Protein AF-A0A929DXH3-F1 (afdb_monomer_lite)

pLDDT: mean 90.33, std 8.63, range [59.0, 97.31]

Secondary structure (DSSP, 8-state):
-HHHHHHHHHHHHHHHHTT-------HHHHTTSS-PPPHHHHHHHHHHHHHT-TTEEEEEEEE-TTS-EEEEEEE-TT---SHHHHHHTTPPP------SSTT-GGGT-

Radius of gyration: 19.94 Å; chains: 1; bounding box: 44×30×61 Å

Foldseek 3Di:
DVVVVVVVVVVVVVVVVVVPPDPLQAPCRVVVNPDFDDPVSLVVSLVVVCVVDLQKDKDFPDADPVRHTDIDIGGHPNNDDDPVVCVVVVHDDDDQDFCPDVVPSVRRD

Structure (mmCIF, N/CA/C/O backbone):
data_AF-A0A929DXH3-F1
#
_entry.id   AF-A0A929DXH3-F1
#
loop_
_atom_site.group_PDB
_atom_site.id
_atom_site.type_symbol
_atom_site.label_atom_id
_atom_site.label_alt_id
_atom_site.label_comp_id
_atom_site.label_asym_id
_atom_site.label_entity_id
_atom_site.label_seq_id
_atom_site.pdbx_PDB_ins_code
_atom_site.Cartn_x
_atom_site.Cartn_y
_atom_site.Cartn_z
_atom_site.occupancy
_atom_site.B_iso_or_equiv
_atom_site.auth_seq_id
_atom_site.auth_comp_id
_atom_site.auth_asym_id
_atom_site.auth_atom_id
_atom_site.pdbx_PDB_model_num
ATOM 1 N N . MET A 1 1 ? 18.832 -19.462 42.410 1.00 70.69 1 MET A N 1
ATOM 2 C CA . MET A 1 1 ? 17.469 -19.120 41.947 1.00 70.69 1 MET A CA 1
ATOM 3 C C . MET A 1 1 ? 17.429 -17.708 41.379 1.00 70.69 1 MET A C 1
ATOM 5 O O . MET A 1 1 ? 17.323 -17.602 40.172 1.00 70.69 1 MET A O 1
ATOM 9 N N . LYS A 1 2 ? 17.716 -16.659 42.166 1.00 78.62 2 LYS A N 1
ATOM 10 C CA . LYS A 1 2 ? 17.744 -15.258 41.683 1.00 78.62 2 LYS A CA 1
ATOM 11 C C . LYS A 1 2 ? 18.572 -15.003 40.410 1.00 78.62 2 LYS A C 1
ATOM 13 O O . LYS A 1 2 ? 18.109 -14.324 39.514 1.00 78.62 2 LYS A O 1
ATOM 18 N N . GLN A 1 3 ? 19.766 -15.593 40.289 1.00 82.44 3 GLN A N 1
ATOM 19 C CA . GLN A 1 3 ? 20.613 -15.443 39.087 1.00 82.44 3 GLN A CA 1
ATOM 20 C C . GLN A 1 3 ? 19.987 -16.065 37.822 1.00 82.44 3 GLN A C 1
ATOM 22 O O . GLN A 1 3 ? 20.155 -15.545 36.725 1.00 82.44 3 GLN A O 1
ATOM 27 N N . LEU A 1 4 ? 19.245 -17.167 37.982 1.00 87.31 4 LEU A N 1
ATOM 28 C CA . LEU A 1 4 ? 18.5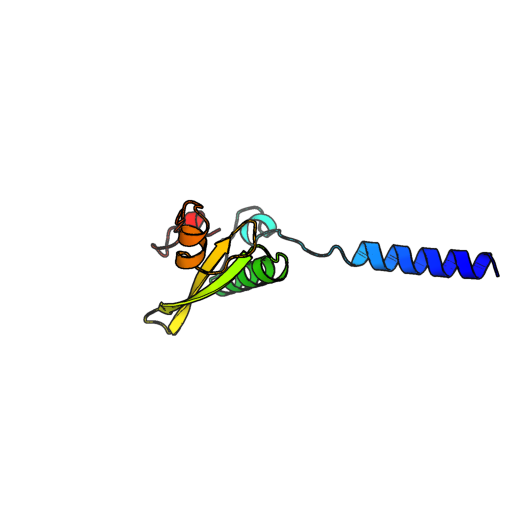36 -17.832 36.886 1.00 87.31 4 LEU A CA 1
ATOM 29 C C . LEU A 1 4 ? 17.296 -17.026 36.473 1.00 87.31 4 LEU A C 1
ATOM 31 O O . LEU A 1 4 ? 17.032 -16.877 35.287 1.00 87.31 4 LEU A O 1
ATOM 35 N N . GLU A 1 5 ? 16.580 -16.454 37.443 1.00 88.81 5 GLU A N 1
ATOM 36 C CA . GLU A 1 5 ? 15.436 -15.561 37.209 1.00 88.81 5 GLU A CA 1
ATOM 37 C C . GLU A 1 5 ? 15.860 -14.288 36.463 1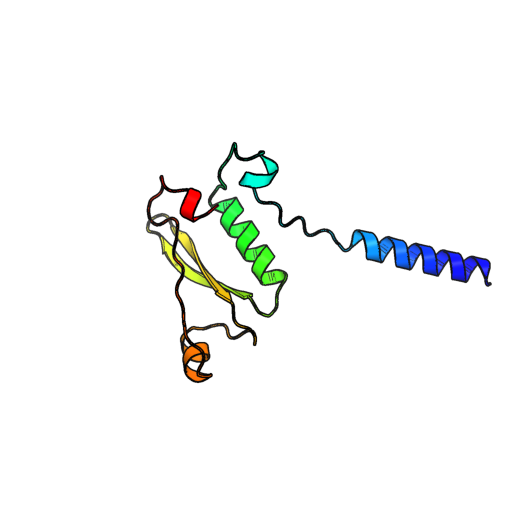.00 88.81 5 GLU A C 1
ATOM 39 O O . GLU A 1 5 ? 15.232 -13.921 35.471 1.00 88.81 5 GLU A O 1
ATOM 44 N N . THR A 1 6 ? 16.970 -13.662 36.871 1.00 88.69 6 THR A N 1
ATOM 45 C CA . THR A 1 6 ? 17.531 -12.493 36.178 1.00 88.69 6 THR A CA 1
ATOM 46 C C . THR A 1 6 ? 17.937 -12.824 34.742 1.00 88.69 6 THR A C 1
ATOM 48 O O . THR A 1 6 ? 17.690 -12.030 33.837 1.00 88.69 6 THR A O 1
ATOM 51 N N . LEU A 1 7 ? 18.526 -14.002 34.509 1.00 91.50 7 LEU A N 1
ATOM 52 C CA . LEU A 1 7 ? 18.922 -14.439 33.170 1.00 91.50 7 LEU A CA 1
ATOM 53 C C . LEU A 1 7 ? 17.706 -14.680 32.262 1.00 91.50 7 LEU A C 1
ATOM 55 O O . LEU A 1 7 ? 17.704 -14.231 31.120 1.00 91.50 7 LEU A O 1
ATOM 59 N N . ILE A 1 8 ? 16.658 -15.335 32.771 1.00 91.44 8 ILE A N 1
ATOM 60 C CA . ILE A 1 8 ? 15.412 -15.565 32.022 1.00 91.44 8 ILE A CA 1
ATOM 61 C C . ILE A 1 8 ? 14.736 -14.234 31.679 1.00 91.44 8 ILE A C 1
ATOM 63 O O . ILE A 1 8 ? 14.308 -14.044 30.543 1.00 91.44 8 ILE A O 1
ATOM 67 N N . PHE A 1 9 ? 14.689 -13.291 32.623 1.00 89.44 9 PHE A N 1
ATOM 68 C CA . PHE A 1 9 ? 14.137 -11.960 32.379 1.00 89.44 9 PHE A CA 1
ATOM 69 C C . PHE A 1 9 ? 14.931 -11.188 31.315 1.00 89.44 9 PHE A C 1
ATOM 71 O O . PHE A 1 9 ? 14.337 -10.581 30.428 1.00 89.44 9 PHE A O 1
ATOM 78 N N . ALA A 1 10 ? 16.266 -11.257 31.348 1.00 88.50 10 ALA A N 1
ATOM 79 C CA . ALA A 1 10 ? 17.119 -10.618 30.347 1.00 88.50 10 ALA A CA 1
ATOM 80 C C . ALA A 1 10 ? 16.942 -11.226 28.943 1.00 88.50 10 ALA A C 1
ATOM 82 O O . ALA A 1 10 ? 16.908 -10.485 27.963 1.00 88.50 10 ALA A O 1
ATOM 83 N N . ILE A 1 11 ? 16.779 -12.552 28.845 1.00 87.31 11 ILE A N 1
ATOM 84 C CA . ILE A 1 11 ? 16.479 -13.245 27.580 1.00 87.31 11 ILE A CA 1
ATOM 85 C C . ILE A 1 11 ? 15.087 -12.857 27.069 1.00 87.31 11 ILE A C 1
ATOM 87 O O . ILE A 1 11 ? 14.911 -12.583 25.887 1.00 87.31 11 ILE A O 1
ATOM 91 N N . PHE A 1 12 ? 14.086 -12.792 27.947 1.00 85.44 12 PHE A N 1
ATOM 92 C CA . PHE A 1 12 ? 12.740 -12.379 27.554 1.00 85.44 12 PHE A CA 1
ATOM 93 C C . PHE A 1 12 ? 12.716 -10.928 27.049 1.00 85.44 12 PHE A C 1
ATOM 95 O O . PHE A 1 12 ? 12.079 -10.629 26.041 1.00 85.44 12 PHE A O 1
ATOM 102 N N . LEU A 1 13 ? 13.468 -10.036 27.699 1.00 83.62 13 LEU A N 1
ATOM 103 C CA . LEU A 1 13 ? 13.592 -8.641 27.286 1.00 83.62 13 LEU A CA 1
ATOM 104 C C . LEU A 1 13 ? 14.323 -8.494 25.940 1.00 83.62 13 LEU A C 1
ATOM 106 O O . LEU A 1 13 ? 13.900 -7.697 25.107 1.00 83.62 13 LEU A O 1
ATOM 110 N N . SER A 1 14 ? 15.380 -9.274 25.685 1.00 78.44 14 SER A N 1
ATOM 111 C CA . SER A 1 14 ? 16.104 -9.221 24.406 1.00 78.44 14 SER A CA 1
ATOM 112 C C . SER A 1 14 ? 15.290 -9.773 23.229 1.00 78.44 14 SER A C 1
ATOM 114 O O . SER A 1 14 ? 15.411 -9.261 22.114 1.00 78.44 14 SER A O 1
ATOM 116 N N . LEU A 1 15 ? 14.417 -10.758 23.466 1.00 77.06 15 LEU A N 1
ATOM 117 C CA . LEU A 1 15 ? 13.473 -11.265 22.463 1.00 77.06 15 LEU A CA 1
ATOM 118 C C . LEU A 1 15 ? 12.401 -10.225 22.096 1.00 77.06 15 LEU A C 1
ATOM 120 O O . LEU A 1 15 ? 12.033 -10.123 20.931 1.00 77.06 15 LEU A O 1
ATOM 124 N N . MET A 1 16 ? 11.949 -9.413 23.057 1.00 73.06 16 MET A N 1
ATOM 125 C CA . MET A 1 16 ? 10.968 -8.343 22.814 1.00 73.06 16 MET A CA 1
ATOM 126 C C . MET A 1 16 ? 11.543 -7.177 21.995 1.00 73.06 16 MET A C 1
ATOM 128 O O . MET A 1 16 ? 10.825 -6.583 21.197 1.00 73.06 16 MET A O 1
ATOM 132 N N . VAL A 1 17 ? 12.835 -6.860 22.147 1.00 64.94 17 VAL A N 1
ATOM 133 C CA . VAL A 1 17 ? 13.494 -5.778 21.386 1.00 64.94 17 VAL A CA 1
ATOM 134 C C . VAL A 1 17 ? 13.662 -6.139 19.905 1.00 64.94 17 VAL A C 1
ATOM 136 O O . VAL A 1 17 ? 13.482 -5.284 19.046 1.00 64.94 17 VAL A O 1
ATOM 139 N N . ASN A 1 18 ? 13.946 -7.405 19.586 1.00 59.00 18 ASN A N 1
ATOM 140 C CA . ASN A 1 18 ? 14.080 -7.863 18.195 1.00 59.00 18 ASN A CA 1
ATOM 141 C C . ASN A 1 18 ? 12.730 -8.105 17.496 1.00 59.00 18 ASN A C 1
ATOM 143 O O . ASN A 1 18 ? 12.705 -8.340 16.294 1.00 59.00 18 ASN A O 1
ATOM 147 N N . ALA A 1 19 ? 11.608 -8.040 18.220 1.00 60.22 19 ALA A N 1
ATOM 148 C CA . ALA A 1 19 ? 10.273 -8.140 17.628 1.00 60.22 19 ALA A CA 1
ATOM 149 C C . ALA A 1 19 ? 9.834 -6.843 16.918 1.00 60.22 19 ALA A C 1
ATOM 151 O O . ALA A 1 19 ? 8.836 -6.842 16.204 1.00 60.22 19 ALA A O 1
ATOM 152 N N . GLN A 1 20 ? 10.565 -5.737 17.099 1.00 63.16 20 GLN A N 1
ATOM 153 C CA . GLN A 1 20 ? 10.320 -4.469 16.412 1.00 63.16 20 GLN A CA 1
ATOM 154 C C . GLN A 1 20 ? 11.081 -4.404 15.084 1.00 63.16 20 GLN A C 1
ATOM 156 O O . GLN A 1 20 ? 11.812 -3.449 14.838 1.00 63.16 20 GLN A O 1
ATOM 161 N N . GLU A 1 21 ? 10.916 -5.399 14.213 1.00 62.00 21 GLU A N 1
ATOM 162 C CA . GLU A 1 21 ? 11.281 -5.208 12.810 1.00 62.00 21 GLU A CA 1
ATOM 163 C C . GLU A 1 21 ? 10.023 -4.946 11.984 1.00 62.00 21 GLU A C 1
ATOM 165 O O . GLU A 1 21 ? 9.312 -5.846 11.552 1.00 62.00 21 GLU A O 1
ATOM 170 N N . SER A 1 22 ? 9.737 -3.665 11.784 1.00 63.09 22 SER A N 1
ATOM 171 C CA . SER A 1 22 ? 8.922 -3.221 10.660 1.00 63.09 22 SER A CA 1
ATOM 172 C C . SER A 1 22 ? 9.618 -2.010 10.060 1.00 63.09 22 SER A C 1
ATOM 174 O O . SER A 1 22 ? 9.343 -0.860 10.393 1.00 63.09 22 SER A O 1
ATOM 176 N N . SER A 1 23 ? 10.629 -2.273 9.229 1.00 76.44 23 SER A N 1
ATOM 177 C CA . SER A 1 23 ? 11.169 -1.223 8.375 1.00 76.44 23 SER A CA 1
ATOM 178 C C . SER A 1 23 ? 10.079 -0.865 7.366 1.00 76.44 23 SER A C 1
ATOM 180 O O . SER A 1 23 ? 9.852 -1.583 6.391 1.00 76.44 23 SER A O 1
ATOM 182 N N . TRP A 1 24 ? 9.366 0.223 7.652 1.00 90.12 24 TRP A N 1
ATOM 183 C CA . TRP A 1 24 ? 8.417 0.874 6.745 1.00 90.12 24 TRP A CA 1
ATOM 184 C C . TRP A 1 24 ? 9.130 1.734 5.693 1.00 90.12 24 TRP A C 1
ATOM 186 O O . TRP A 1 24 ? 8.492 2.519 5.007 1.00 90.12 24 TRP A O 1
ATOM 196 N N . ILE A 1 25 ? 10.455 1.596 5.581 1.00 92.19 25 ILE A N 1
ATOM 197 C CA . ILE A 1 25 ? 11.269 2.345 4.629 1.00 92.19 25 ILE A CA 1
ATOM 198 C C . ILE A 1 25 ? 10.912 1.888 3.210 1.00 92.19 25 ILE A C 1
ATOM 200 O O . ILE A 1 25 ? 10.970 0.691 2.912 1.00 92.19 25 ILE A O 1
ATOM 204 N N . THR A 1 26 ? 10.562 2.829 2.337 1.00 92.25 26 THR A N 1
ATOM 205 C CA . THR A 1 26 ? 10.116 2.535 0.965 1.00 92.25 26 THR A CA 1
ATOM 206 C C . THR A 1 26 ? 11.283 2.234 0.013 1.00 92.25 26 THR A C 1
ATOM 208 O O . THR A 1 26 ? 12.455 2.504 0.306 1.00 92.25 26 THR A O 1
ATOM 211 N N . THR A 1 27 ? 10.999 1.695 -1.181 1.00 93.12 27 THR A N 1
ATOM 212 C CA . THR A 1 27 ? 12.014 1.524 -2.245 1.00 93.12 27 THR A CA 1
ATOM 213 C C . THR A 1 27 ? 12.681 2.855 -2.605 1.00 93.12 27 THR A C 1
ATOM 215 O O . THR A 1 27 ? 13.902 2.908 -2.806 1.00 93.12 27 THR A O 1
ATOM 218 N N . PHE A 1 28 ? 11.905 3.940 -2.609 1.00 94.00 28 PHE A N 1
ATOM 219 C CA . PHE A 1 28 ? 12.409 5.292 -2.810 1.00 94.00 28 PHE A CA 1
ATOM 220 C C . PHE A 1 28 ? 13.422 5.675 -1.728 1.00 94.00 28 PHE A C 1
ATOM 222 O O . PHE A 1 28 ? 14.569 6.005 -2.042 1.00 94.00 28 PHE A O 1
ATOM 229 N N . GLU A 1 29 ? 13.066 5.529 -0.454 1.00 93.19 29 GLU A N 1
ATOM 230 C CA . GLU A 1 29 ? 13.932 5.895 0.670 1.00 93.19 29 GLU A CA 1
ATOM 231 C C . GLU A 1 29 ? 15.185 5.010 0.766 1.00 93.19 29 GLU A C 1
ATOM 233 O O . GLU A 1 29 ? 16.296 5.526 0.904 1.00 93.19 29 GLU A O 1
ATOM 238 N N . THR A 1 30 ? 15.057 3.687 0.599 1.00 93.38 30 THR A N 1
ATOM 239 C CA . THR A 1 30 ? 16.213 2.762 0.606 1.00 93.38 30 THR A CA 1
ATOM 240 C C . THR A 1 30 ? 17.208 3.038 -0.522 1.00 93.38 30 THR A C 1
ATOM 242 O O . THR A 1 30 ? 18.387 2.692 -0.418 1.00 93.38 30 THR A O 1
ATOM 245 N N . SER A 1 31 ? 16.755 3.656 -1.613 1.00 94.31 31 SER A N 1
ATOM 246 C CA . SER A 1 31 ? 17.599 4.034 -2.746 1.00 94.31 31 SER A CA 1
ATOM 247 C C . SER A 1 31 ? 18.185 5.446 -2.639 1.00 94.31 31 SER A C 1
ATOM 249 O O . SER A 1 31 ? 18.875 5.883 -3.562 1.00 94.31 31 SER A O 1
ATOM 251 N N . ASN A 1 32 ? 17.937 6.170 -1.541 1.00 94.94 32 ASN A N 1
ATOM 252 C CA . ASN A 1 32 ? 18.211 7.606 -1.422 1.00 94.94 32 ASN A CA 1
ATOM 253 C C . ASN A 1 32 ? 17.561 8.424 -2.557 1.00 94.94 32 ASN A C 1
ATOM 255 O O . ASN A 1 32 ? 18.187 9.333 -3.099 1.00 94.94 32 ASN A O 1
ATOM 259 N N . GLY A 1 33 ? 16.342 8.058 -2.958 1.00 92.88 33 GLY A N 1
ATOM 260 C CA . GLY A 1 33 ? 15.562 8.751 -3.984 1.00 92.88 33 GLY A CA 1
ATOM 261 C C . GLY A 1 33 ? 15.977 8.485 -5.435 1.00 92.88 33 GLY A C 1
ATOM 262 O O . GLY A 1 33 ? 15.674 9.290 -6.309 1.00 92.88 33 GLY A O 1
ATOM 263 N N . HIS A 1 34 ? 16.686 7.386 -5.712 1.00 94.88 34 HIS A N 1
ATOM 264 C CA . HIS A 1 34 ? 17.160 7.046 -7.064 1.00 94.88 34 HIS A CA 1
ATOM 265 C C . HIS A 1 34 ? 16.321 5.974 -7.772 1.00 94.88 34 HIS A C 1
ATOM 267 O O . HIS A 1 34 ? 16.590 5.660 -8.932 1.00 94.88 34 HIS A O 1
ATOM 273 N N . ARG A 1 35 ? 15.354 5.362 -7.084 1.00 93.88 35 ARG A N 1
ATOM 274 C CA . ARG A 1 35 ? 14.484 4.315 -7.627 1.00 93.88 35 ARG A CA 1
ATOM 275 C C . ARG A 1 35 ? 13.048 4.533 -7.184 1.00 93.88 35 ARG A C 1
ATOM 277 O O . ARG A 1 35 ? 12.818 4.916 -6.044 1.00 93.88 35 ARG A O 1
ATOM 284 N N . THR A 1 36 ? 12.130 4.206 -8.076 1.00 94.31 36 THR A N 1
ATOM 285 C CA . THR A 1 36 ? 10.694 4.106 -7.812 1.00 94.31 36 THR A CA 1
ATOM 286 C C . THR A 1 36 ? 10.351 2.648 -7.503 1.00 94.31 36 THR A C 1
ATOM 288 O O . THR A 1 36 ? 11.094 1.741 -7.904 1.00 94.31 36 THR A O 1
ATOM 291 N N . ALA A 1 37 ? 9.256 2.401 -6.793 1.00 93.38 37 ALA A N 1
ATOM 292 C CA . ALA A 1 37 ? 8.795 1.047 -6.527 1.00 93.38 37 ALA A CA 1
ATOM 293 C C . ALA A 1 37 ? 8.272 0.370 -7.806 1.00 93.38 37 ALA A C 1
ATOM 295 O O . ALA A 1 37 ? 7.686 0.990 -8.696 1.00 93.38 37 ALA A O 1
ATOM 296 N N . THR A 1 38 ? 8.490 -0.936 -7.907 1.00 94.06 38 THR A N 1
ATOM 297 C CA . THR A 1 38 ? 7.814 -1.796 -8.882 1.00 94.06 38 THR A CA 1
ATOM 298 C C . THR A 1 38 ? 6.392 -2.114 -8.418 1.00 94.06 38 THR A C 1
ATOM 300 O O . THR A 1 38 ? 6.079 -2.011 -7.234 1.00 94.06 38 THR A O 1
ATOM 303 N N . TYR A 1 39 ? 5.530 -2.566 -9.335 1.00 93.12 39 TYR A N 1
ATOM 304 C CA . TYR A 1 39 ? 4.171 -3.001 -8.987 1.00 93.12 39 TYR A CA 1
ATOM 305 C C . TYR A 1 39 ? 4.168 -4.032 -7.843 1.00 93.12 39 TYR A C 1
ATOM 307 O O . TYR A 1 39 ? 3.427 -3.875 -6.877 1.00 93.12 39 TYR A O 1
ATOM 315 N N . ASP A 1 40 ? 5.034 -5.048 -7.911 1.00 94.88 40 ASP A N 1
ATOM 316 C CA . ASP A 1 40 ? 5.091 -6.104 -6.895 1.00 94.88 40 ASP A CA 1
ATOM 317 C C . ASP A 1 40 ? 5.530 -5.563 -5.523 1.00 94.88 40 ASP A C 1
ATOM 319 O O . ASP A 1 40 ? 4.986 -5.976 -4.501 1.00 94.88 40 ASP A O 1
ATOM 323 N N . GLU A 1 41 ? 6.462 -4.604 -5.490 1.00 94.50 41 GLU A N 1
ATOM 324 C CA . GLU A 1 41 ? 6.892 -3.944 -4.248 1.00 94.50 41 GLU A CA 1
ATOM 325 C C . GLU A 1 41 ? 5.768 -3.096 -3.635 1.00 94.50 41 GLU A C 1
ATOM 327 O O . GLU A 1 41 ? 5.571 -3.138 -2.421 1.00 94.50 41 GLU A O 1
ATOM 332 N N . VAL A 1 42 ? 4.987 -2.377 -4.453 1.00 94.00 42 VAL A N 1
ATOM 333 C CA . VAL A 1 42 ? 3.814 -1.613 -3.984 1.00 94.00 42 VAL A CA 1
ATOM 334 C C . VAL A 1 42 ? 2.751 -2.549 -3.404 1.00 94.00 42 VAL A C 1
ATOM 336 O O . VAL A 1 42 ? 2.174 -2.262 -2.351 1.00 94.00 42 VAL A O 1
ATOM 339 N N . ILE A 1 43 ? 2.498 -3.687 -4.056 1.00 95.19 43 ILE A N 1
ATOM 340 C CA . ILE A 1 43 ? 1.534 -4.691 -3.587 1.00 95.19 43 ILE A CA 1
ATOM 341 C C . ILE A 1 43 ? 1.996 -5.332 -2.274 1.00 95.19 43 ILE A C 1
ATOM 343 O O . 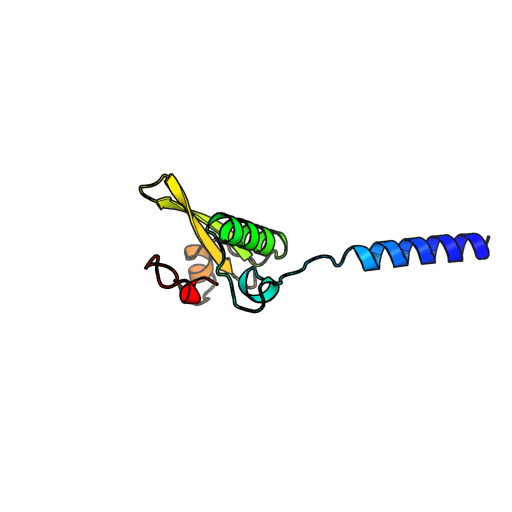ILE A 1 43 ? 1.192 -5.436 -1.346 1.00 95.19 43 ILE A O 1
ATOM 347 N N . ASP A 1 44 ? 3.266 -5.735 -2.170 1.00 95.38 44 ASP A N 1
ATOM 348 C CA . ASP A 1 44 ? 3.837 -6.294 -0.937 1.00 95.38 44 ASP A CA 1
ATOM 349 C C . ASP A 1 44 ? 3.749 -5.296 0.221 1.00 95.38 44 ASP A C 1
ATOM 351 O O . ASP A 1 44 ? 3.244 -5.623 1.298 1.00 95.38 44 ASP A O 1
ATOM 355 N N . TYR A 1 45 ? 4.158 -4.049 -0.019 1.00 94.50 45 TYR A N 1
ATOM 356 C CA . TYR A 1 45 ? 4.101 -2.988 0.980 1.00 94.50 45 TYR A CA 1
ATOM 357 C C . TYR A 1 45 ? 2.664 -2.726 1.452 1.00 94.50 45 TYR A C 1
ATOM 359 O O . TYR A 1 45 ? 2.405 -2.643 2.653 1.00 94.50 45 TYR A O 1
ATOM 367 N N . SER A 1 46 ? 1.711 -2.681 0.520 1.00 95.06 46 SER A N 1
ATOM 368 C CA . SER A 1 46 ? 0.289 -2.489 0.817 1.00 95.06 46 SER A CA 1
ATOM 369 C C . SER A 1 46 ? -0.303 -3.616 1.668 1.00 95.06 46 SER A C 1
ATOM 371 O O . SER A 1 46 ? -1.038 -3.348 2.619 1.00 95.06 46 SER A O 1
ATOM 373 N N . LYS A 1 47 ? 0.030 -4.877 1.359 1.00 96.44 47 LYS A N 1
ATOM 374 C CA . LYS A 1 47 ? -0.424 -6.046 2.131 1.00 96.44 47 LYS A CA 1
ATOM 375 C C . LYS A 1 47 ? 0.179 -6.039 3.537 1.00 96.44 47 LYS A C 1
ATOM 377 O O . LYS A 1 47 ? -0.553 -6.167 4.514 1.00 96.44 47 LYS A O 1
ATOM 382 N N . ARG A 1 48 ? 1.481 -5.757 3.657 1.00 95.56 48 ARG A N 1
ATOM 383 C CA . ARG A 1 48 ? 2.165 -5.612 4.954 1.00 95.56 48 ARG A CA 1
ATOM 384 C C . ARG A 1 48 ? 1.575 -4.494 5.813 1.00 95.56 48 ARG A C 1
ATOM 386 O O . ARG A 1 48 ? 1.468 -4.657 7.026 1.00 95.56 48 ARG A O 1
ATOM 393 N N . LEU A 1 49 ? 1.204 -3.365 5.206 1.00 94.31 49 LEU A N 1
ATOM 394 C CA . LEU A 1 49 ? 0.539 -2.270 5.912 1.00 94.31 49 LEU A CA 1
ATOM 395 C C . LEU A 1 49 ? -0.817 -2.700 6.484 1.00 94.31 49 LEU A C 1
ATOM 397 O O . LEU A 1 49 ? -1.105 -2.396 7.643 1.00 94.31 49 LEU 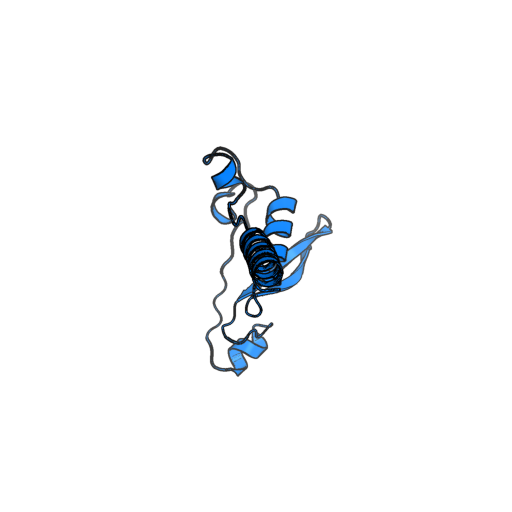A O 1
ATOM 401 N N . ALA A 1 50 ? -1.636 -3.397 5.692 1.00 95.94 50 ALA A N 1
ATOM 402 C CA . ALA A 1 50 ? -2.929 -3.907 6.144 1.00 95.94 50 ALA A CA 1
ATOM 403 C C . ALA A 1 50 ? -2.766 -4.949 7.266 1.00 95.94 50 ALA A C 1
ATOM 405 O O . ALA A 1 50 ? -3.415 -4.847 8.303 1.00 95.94 50 ALA A O 1
ATOM 406 N N . ASP A 1 51 ? -1.814 -5.877 7.131 1.00 95.25 51 ASP A N 1
ATOM 407 C CA . ASP A 1 51 ? -1.525 -6.891 8.157 1.00 95.25 51 ASP A CA 1
ATOM 408 C C . ASP A 1 51 ? -1.070 -6.280 9.495 1.00 95.25 51 ASP A C 1
ATOM 410 O O . ASP A 1 51 ? -1.319 -6.836 10.568 1.00 95.25 51 ASP A O 1
ATOM 414 N N . ALA A 1 52 ? -0.406 -5.123 9.454 1.00 94.62 52 ALA A N 1
ATOM 415 C CA . ALA A 1 52 ? 0.099 -4.447 10.644 1.00 94.62 52 ALA A CA 1
ATOM 416 C C . ALA A 1 52 ? -0.942 -3.583 11.372 1.00 94.62 52 ALA A C 1
ATOM 418 O O . ALA A 1 52 ? -0.656 -3.100 12.473 1.00 94.62 52 ALA A O 1
ATOM 419 N N . SER A 1 53 ? -2.131 -3.362 10.799 1.00 94.56 53 SER A N 1
ATOM 420 C CA . SER A 1 53 ? -3.127 -2.462 11.379 1.00 94.56 53 SER A CA 1
ATOM 421 C C . SER A 1 53 ? -4.558 -2.981 11.228 1.00 94.56 53 SER A C 1
ATOM 423 O O . SER A 1 53 ? -5.064 -3.058 10.114 1.00 94.56 53 SER A O 1
ATOM 425 N N . PRO A 1 54 ? -5.309 -3.177 12.331 1.00 95.50 54 PRO A N 1
ATOM 426 C CA . PRO A 1 54 ? -6.723 -3.558 12.253 1.00 95.50 54 PRO A CA 1
ATOM 427 C C . PRO A 1 54 ? -7.628 -2.445 11.689 1.00 95.50 54 PRO A C 1
ATOM 429 O O . PRO A 1 54 ? -8.835 -2.629 11.574 1.00 95.50 54 PRO A O 1
ATOM 432 N N . GLN A 1 55 ? -7.075 -1.262 11.410 1.00 96.56 55 GLN A N 1
ATOM 433 C CA . GLN A 1 55 ? -7.796 -0.120 10.844 1.00 96.56 55 GLN A CA 1
ATOM 434 C C . GLN A 1 55 ? -7.701 -0.057 9.319 1.00 96.56 55 GLN A C 1
ATOM 436 O O . GLN A 1 55 ? -8.386 0.764 8.711 1.00 96.56 55 GLN A O 1
ATOM 441 N N . LEU A 1 56 ? -6.823 -0.859 8.715 1.00 97.06 56 LEU A N 1
ATOM 442 C CA . LEU A 1 56 ? -6.503 -0.795 7.301 1.00 97.06 56 LEU A CA 1
ATOM 443 C C . LEU A 1 56 ? -6.838 -2.131 6.648 1.00 97.06 56 LEU A C 1
ATOM 445 O O . LEU A 1 56 ? -6.207 -3.142 6.930 1.00 97.06 56 LEU A O 1
ATOM 449 N N . ASN A 1 57 ? -7.822 -2.119 5.760 1.00 96.50 57 ASN A N 1
ATOM 450 C CA . ASN A 1 57 ? -8.202 -3.293 4.987 1.00 96.50 57 ASN A CA 1
ATOM 451 C C . ASN A 1 57 ? -7.610 -3.192 3.581 1.00 96.50 57 ASN A C 1
ATOM 453 O O . ASN A 1 57 ? -7.653 -2.121 2.972 1.00 96.50 57 ASN A O 1
ATOM 457 N N . TYR A 1 58 ? -7.071 -4.297 3.072 1.00 96.69 58 TYR A N 1
ATOM 458 C CA . TYR A 1 58 ? -6.635 -4.432 1.685 1.00 96.69 58 TYR A CA 1
ATOM 459 C C . TYR A 1 58 ? -7.661 -5.272 0.933 1.00 96.69 58 TYR A C 1
ATOM 461 O O . TYR A 1 58 ? -7.899 -6.422 1.291 1.00 96.69 58 TYR A O 1
ATOM 469 N N . GLU A 1 59 ? -8.227 -4.714 -0.129 1.00 95.75 59 GLU A N 1
ATOM 470 C CA . GLU A 1 59 ? -9.216 -5.385 -0.964 1.00 95.75 59 GLU A CA 1
ATOM 471 C C . GLU A 1 59 ? -8.794 -5.340 -2.433 1.00 95.75 59 GLU A C 1
ATOM 473 O O . GLU A 1 59 ? -8.075 -4.441 -2.874 1.00 95.75 59 GLU A O 1
ATOM 478 N N . ILE A 1 60 ? -9.274 -6.302 -3.218 1.00 96.12 60 ILE A N 1
ATOM 479 C CA . ILE A 1 60 ? -9.096 -6.305 -4.672 1.00 96.12 60 ILE A CA 1
ATOM 480 C C . ILE A 1 60 ? -10.372 -5.741 -5.292 1.00 96.12 60 ILE A C 1
ATOM 482 O O . ILE A 1 60 ? -11.411 -6.401 -5.290 1.00 96.12 60 ILE A O 1
ATOM 486 N N . MET A 1 61 ? -10.303 -4.528 -5.850 1.00 94.88 61 MET A N 1
ATOM 487 C CA . MET A 1 61 ? -11.463 -3.905 -6.504 1.00 94.88 61 MET A CA 1
ATOM 488 C C . MET A 1 61 ? -11.674 -4.378 -7.946 1.00 94.88 61 MET A C 1
ATOM 490 O O . MET A 1 61 ? -12.728 -4.146 -8.537 1.00 94.88 61 MET A O 1
ATOM 494 N N . GLY A 1 62 ? -10.685 -5.060 -8.522 1.00 96.56 62 GLY A N 1
ATOM 495 C CA . GLY A 1 62 ? -10.792 -5.668 -9.838 1.00 96.56 62 GLY A CA 1
ATOM 496 C C . GLY A 1 62 ? -9.453 -6.149 -10.373 1.00 96.56 62 GLY A C 1
ATOM 497 O O . GLY A 1 62 ? -8.466 -6.237 -9.647 1.00 96.56 62 GLY A O 1
ATOM 498 N N . TYR A 1 63 ? -9.434 -6.435 -11.671 1.00 97.31 63 TYR A N 1
ATOM 499 C CA . TYR A 1 63 ? -8.235 -6.825 -12.402 1.00 97.31 63 TYR A CA 1
ATOM 500 C C . TYR A 1 63 ? -8.084 -5.950 -13.643 1.00 97.31 63 TYR A C 1
ATOM 502 O O . TYR A 1 63 ? -9.064 -5.640 -14.324 1.00 97.31 63 TYR A O 1
ATOM 510 N N . SER A 1 64 ? -6.852 -5.553 -13.943 1.00 95.06 64 SER A N 1
ATOM 511 C CA . SER A 1 64 ? -6.526 -4.831 -15.172 1.00 95.06 64 SER A CA 1
ATOM 512 C C . SER A 1 64 ? -6.691 -5.728 -16.404 1.00 95.06 64 SER A C 1
ATOM 514 O O . SER A 1 64 ? -6.760 -6.954 -16.305 1.00 95.06 64 SER A O 1
ATOM 516 N N . ALA A 1 65 ? -6.663 -5.131 -17.599 1.00 96.12 65 ALA A N 1
ATOM 517 C CA . ALA A 1 65 ? -6.662 -5.891 -18.853 1.00 96.12 65 ALA A CA 1
ATOM 518 C C . ALA A 1 65 ? -5.461 -6.854 -18.980 1.00 96.12 65 ALA A C 1
ATOM 520 O O . ALA A 1 65 ? -5.547 -7.849 -19.694 1.00 96.12 65 ALA A O 1
ATOM 521 N N . GLY A 1 66 ? -4.354 -6.570 -18.281 1.00 95.00 66 GLY A N 1
ATOM 522 C CA . GLY A 1 66 ? -3.179 -7.442 -18.202 1.00 95.00 66 GLY A CA 1
ATOM 523 C C . GLY A 1 66 ? -3.275 -8.539 -17.137 1.00 95.00 66 GLY A C 1
ATOM 524 O O . GLY A 1 66 ? -2.345 -9.325 -17.006 1.00 95.00 66 GLY A O 1
ATOM 525 N N . GLY A 1 67 ? -4.370 -8.596 -16.373 1.00 96.38 67 GLY A N 1
ATOM 526 C CA . GLY A 1 67 ? -4.578 -9.579 -15.307 1.00 96.38 67 GLY A CA 1
ATOM 527 C C . GLY A 1 67 ? -3.966 -9.208 -13.953 1.00 96.38 67 GLY A C 1
ATOM 528 O O . GLY A 1 67 ? -4.060 -10.001 -13.023 1.00 96.38 67 GLY A O 1
ATOM 529 N N . TYR A 1 68 ? -3.371 -8.020 -13.816 1.00 94.69 68 TYR A N 1
ATOM 530 C CA . TYR A 1 68 ? -2.869 -7.521 -12.530 1.00 94.69 68 TYR A CA 1
ATOM 531 C C . TYR A 1 68 ? -4.017 -7.151 -11.589 1.00 94.69 68 TYR A C 1
ATOM 533 O O . TYR A 1 68 ? -5.006 -6.576 -12.051 1.00 94.69 68 TYR A O 1
ATOM 541 N N . GLU A 1 69 ? -3.867 -7.456 -10.298 1.00 95.69 69 GLU A N 1
ATOM 542 C CA . GLU A 1 69 ? -4.775 -7.000 -9.240 1.00 95.69 69 GLU A CA 1
ATOM 543 C C . GLU A 1 69 ? -4.837 -5.467 -9.248 1.00 95.69 69 GLU A C 1
ATOM 545 O O . GLU A 1 69 ? -3.829 -4.785 -9.422 1.00 95.69 69 GLU A O 1
ATOM 550 N N . ILE A 1 70 ? -6.031 -4.915 -9.062 1.00 95.75 70 ILE A N 1
ATOM 551 C CA . ILE A 1 70 ? -6.206 -3.492 -8.797 1.00 95.75 70 ILE A CA 1
ATOM 552 C C . ILE A 1 70 ? -6.599 -3.371 -7.323 1.00 95.75 70 ILE A C 1
ATOM 554 O O . ILE A 1 70 ? -7.750 -3.671 -6.981 1.00 95.75 70 ILE A O 1
ATOM 558 N N . PRO A 1 71 ? -5.653 -3.012 -6.440 1.00 94.94 71 PRO A N 1
ATOM 559 C CA . PRO A 1 71 ? -5.920 -2.936 -5.015 1.00 94.94 71 PRO A CA 1
ATOM 560 C C . PRO A 1 71 ? -6.708 -1.682 -4.646 1.00 94.94 71 PRO A C 1
ATOM 562 O O . PRO A 1 71 ? -6.610 -0.645 -5.302 1.00 94.94 71 PRO A O 1
ATOM 565 N N . ILE A 1 72 ? -7.431 -1.763 -3.535 1.00 95.31 72 ILE A N 1
ATOM 566 C CA . ILE A 1 72 ? -7.932 -0.611 -2.794 1.00 95.31 72 ILE A CA 1
ATOM 567 C C . ILE A 1 72 ? -7.625 -0.813 -1.310 1.00 95.31 72 ILE A C 1
ATOM 569 O O . ILE A 1 72 ? -7.873 -1.880 -0.750 1.00 95.31 72 ILE A O 1
ATOM 573 N N . LEU A 1 73 ? -7.060 0.214 -0.677 1.00 96.00 73 LEU A N 1
ATOM 574 C CA . LEU A 1 73 ? -6.813 0.227 0.760 1.00 96.00 73 LEU A CA 1
ATOM 575 C C . LEU A 1 73 ? -7.873 1.093 1.434 1.00 96.00 73 LEU A C 1
ATOM 577 O O . LEU A 1 73 ? -8.086 2.244 1.052 1.00 96.00 73 LEU A O 1
ATOM 581 N N . ILE A 1 74 ? -8.534 0.544 2.448 1.00 95.62 74 ILE A N 1
ATOM 582 C CA . ILE A 1 74 ? -9.620 1.210 3.167 1.00 95.62 74 ILE A CA 1
ATOM 583 C C . ILE A 1 74 ? -9.163 1.444 4.600 1.00 95.62 74 ILE A C 1
ATOM 585 O O . ILE A 1 74 ? -9.089 0.516 5.404 1.00 95.62 74 ILE A O 1
ATOM 589 N N . LEU A 1 75 ? -8.837 2.703 4.901 1.00 96.06 75 LEU A N 1
ATOM 590 C CA . LEU A 1 75 ? -8.436 3.152 6.229 1.00 96.06 75 LEU A CA 1
ATOM 591 C C . LEU A 1 75 ? -9.648 3.703 6.983 1.00 96.06 75 LEU A C 1
ATOM 593 O O . LEU A 1 75 ? -10.221 4.725 6.601 1.00 96.06 75 LEU A O 1
ATOM 597 N N . ASN A 1 76 ? -10.008 3.067 8.093 1.00 96.44 76 ASN A N 1
ATOM 598 C CA . ASN A 1 76 ? -11.073 3.534 8.969 1.00 96.44 76 ASN A CA 1
ATOM 599 C C . ASN A 1 76 ? -10.702 3.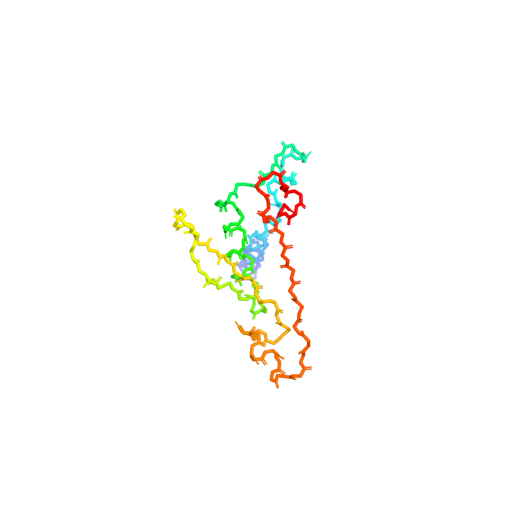340 10.445 1.00 96.44 76 ASN A C 1
ATOM 601 O O . ASN A 1 76 ? -10.214 2.289 10.851 1.00 96.44 76 ASN A O 1
ATOM 605 N N . LYS A 1 77 ? -11.012 4.333 11.287 1.00 94.00 77 LYS A N 1
ATOM 606 C CA . LYS A 1 77 ? -10.683 4.330 12.725 1.00 94.00 77 LYS A CA 1
ATOM 607 C C . LYS A 1 77 ? -11.216 3.102 13.479 1.00 94.00 77 LYS A C 1
ATOM 609 O O . LYS A 1 77 ? -10.616 2.686 14.467 1.00 94.00 77 LYS A O 1
ATOM 614 N N . THR A 1 78 ? -12.347 2.559 13.039 1.00 94.25 78 THR A N 1
ATOM 615 C CA . THR A 1 78 ? -13.005 1.383 13.626 1.00 94.25 78 THR A CA 1
ATOM 616 C C . THR A 1 78 ? -12.824 0.106 12.804 1.00 94.25 78 THR A C 1
ATOM 618 O O . THR A 1 78 ? -13.408 -0.911 13.157 1.00 94.25 78 THR A O 1
ATOM 621 N N . GLY A 1 79 ? -12.013 0.142 11.742 1.00 94.44 79 GLY A N 1
ATOM 622 C CA . GLY A 1 79 ? -11.714 -1.030 10.915 1.00 94.44 79 GLY A CA 1
ATOM 623 C C . GLY A 1 79 ? -12.823 -1.437 9.943 1.00 94.44 79 GLY A C 1
ATOM 624 O O . GLY A 1 79 ? -12.797 -2.562 9.455 1.00 94.44 79 GLY A O 1
ATOM 625 N N . LEU A 1 80 ? -13.787 -0.552 9.653 1.00 94.94 80 LEU A N 1
ATOM 626 C CA . LEU A 1 80 ? -14.784 -0.798 8.602 1.00 94.94 80 LEU A CA 1
ATOM 627 C C . LEU A 1 80 ? -14.086 -1.034 7.256 1.00 94.94 80 LEU A C 1
ATOM 629 O O . LEU A 1 80 ? -13.107 -0.350 6.942 1.00 94.94 80 LEU A O 1
ATOM 633 N N . SER A 1 81 ? -14.589 -1.983 6.470 1.00 94.00 81 SER A N 1
ATOM 634 C CA . SER A 1 81 ? -13.898 -2.499 5.282 1.00 94.00 81 SER A CA 1
ATOM 635 C C . SER A 1 81 ? -14.599 -2.163 3.969 1.00 94.00 81 SER A C 1
ATOM 637 O O . SER A 1 81 ? -14.148 -2.591 2.913 1.00 94.00 81 SER A O 1
ATOM 639 N N . SER A 1 82 ? -15.674 -1.368 3.992 1.00 92.88 82 SER A N 1
ATOM 640 C CA . SER A 1 82 ? -16.336 -0.898 2.770 1.00 92.88 82 SER A CA 1
ATOM 641 C C . SER A 1 82 ? -16.779 0.569 2.847 1.00 92.88 82 SER A C 1
ATOM 643 O O . SER A 1 82 ? -17.167 1.055 3.916 1.00 92.88 82 SER A O 1
ATOM 645 N N . PRO A 1 83 ? -16.786 1.305 1.718 1.00 90.25 83 PRO A N 1
ATOM 646 C CA . PRO A 1 83 ? -17.335 2.660 1.664 1.00 90.25 83 PRO A CA 1
ATOM 647 C C . PRO A 1 83 ? -18.805 2.748 2.100 1.00 90.25 83 PRO A C 1
ATOM 649 O O . PRO A 1 83 ? -19.240 3.778 2.614 1.00 90.25 83 PRO A O 1
ATOM 652 N N . GLU A 1 84 ? -19.588 1.694 1.877 1.00 92.88 84 GLU A N 1
ATOM 653 C CA . GLU A 1 84 ? -20.991 1.593 2.278 1.00 92.88 84 GLU A CA 1
ATOM 654 C C . GLU A 1 84 ? -21.136 1.606 3.801 1.00 92.88 84 GLU A C 1
ATOM 656 O O . GLU A 1 84 ? -21.936 2.381 4.329 1.00 92.88 84 GLU A O 1
ATOM 661 N N . GLU A 1 85 ? -20.332 0.805 4.503 1.00 94.38 85 GLU A N 1
ATOM 662 C CA . GLU A 1 85 ? -20.284 0.782 5.967 1.00 94.38 85 GLU A CA 1
ATOM 663 C C . GLU A 1 85 ? -19.827 2.127 6.539 1.00 94.38 85 GLU A C 1
ATOM 665 O O . GLU A 1 85 ? -20.439 2.629 7.482 1.00 94.38 85 GLU A O 1
ATOM 670 N N . VAL A 1 86 ? -18.805 2.748 5.937 1.00 91.94 86 VAL A N 1
ATOM 671 C CA . VAL A 1 86 ? -18.294 4.066 6.358 1.00 91.94 86 VAL A CA 1
ATOM 672 C C . VAL A 1 86 ? -19.361 5.153 6.198 1.00 91.94 86 VAL A C 1
ATOM 674 O O . VAL A 1 86 ? -19.560 5.971 7.091 1.00 91.94 86 VAL A O 1
ATOM 677 N N . ARG A 1 87 ? -20.125 5.156 5.098 1.00 93.31 87 ARG A N 1
ATOM 678 C CA . ARG A 1 87 ? -21.250 6.098 4.955 1.00 93.31 87 ARG A CA 1
ATOM 679 C C . ARG A 1 87 ? -22.350 5.832 5.982 1.00 93.31 87 ARG A C 1
ATOM 681 O O . ARG A 1 87 ? -22.948 6.779 6.489 1.00 93.31 87 ARG A O 1
ATOM 688 N N . ALA A 1 88 ? -22.625 4.564 6.292 1.00 95.56 88 ALA A N 1
ATOM 689 C CA . ALA A 1 88 ? -23.637 4.184 7.275 1.00 95.56 88 ALA A CA 1
ATOM 690 C C . ALA A 1 88 ? -23.244 4.548 8.719 1.00 95.56 88 ALA A C 1
ATOM 692 O O . ALA A 1 88 ? -24.133 4.815 9.528 1.00 95.56 88 ALA A O 1
ATOM 693 N N . SER A 1 89 ? -21.944 4.614 9.043 1.00 94.44 89 SER A N 1
ATOM 694 C CA . SER A 1 89 ? -21.458 5.095 10.347 1.00 94.44 89 SER A CA 1
ATOM 695 C C . SER A 1 89 ? -21.594 6.613 10.526 1.00 94.44 89 SER A C 1
ATOM 697 O O . SER A 1 89 ? -21.486 7.106 11.649 1.00 94.44 89 SER A O 1
ATOM 699 N N . GLY A 1 90 ? -21.868 7.351 9.444 1.00 94.94 90 GLY A N 1
ATOM 700 C CA . GLY A 1 90 ? -21.917 8.814 9.422 1.00 94.94 90 GLY A CA 1
ATOM 701 C C . GLY A 1 90 ? -20.569 9.478 9.129 1.00 94.94 90 GLY A C 1
ATOM 702 O O . GLY A 1 90 ? -20.493 10.708 9.127 1.00 94.94 90 GLY A O 1
ATOM 703 N N . ASP A 1 91 ? -19.527 8.691 8.856 1.00 92.56 91 ASP A N 1
ATOM 704 C CA . ASP A 1 91 ? -18.221 9.194 8.444 1.00 92.56 91 ASP A CA 1
ATOM 705 C C . ASP A 1 91 ? -18.221 9.607 6.957 1.00 92.56 91 ASP A C 1
ATOM 707 O O . ASP A 1 91 ? -18.986 9.110 6.124 1.00 92.56 91 ASP A O 1
ATOM 711 N N . MET A 1 92 ? -17.334 10.539 6.600 1.00 94.56 92 MET A N 1
ATOM 712 C CA . MET A 1 92 ? -17.113 10.937 5.208 1.00 94.56 92 MET A CA 1
ATOM 713 C C . MET A 1 92 ? -16.196 9.934 4.503 1.00 94.56 92 MET A C 1
ATOM 715 O O . MET A 1 92 ? -15.170 9.534 5.046 1.00 94.56 92 MET A O 1
ATOM 719 N N . VAL A 1 93 ? -16.522 9.597 3.254 1.00 95.56 93 VAL A N 1
ATOM 720 C CA . VAL A 1 93 ? -15.633 8.828 2.374 1.00 95.56 93 VAL A CA 1
ATOM 721 C C . VAL A 1 93 ? -14.811 9.792 1.521 1.00 95.56 93 VAL A 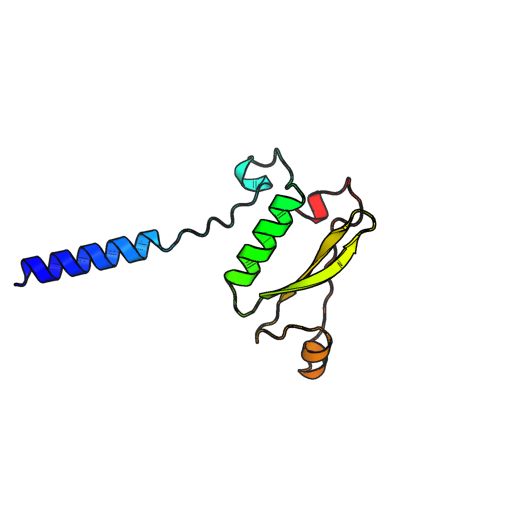C 1
ATOM 723 O O . VAL A 1 93 ? -15.378 10.592 0.777 1.00 95.56 93 VAL A O 1
ATOM 726 N N . MET A 1 94 ? -13.485 9.691 1.611 1.00 95.69 94 MET A N 1
ATOM 727 C CA . MET A 1 94 ? -12.532 10.396 0.753 1.00 95.69 94 MET A CA 1
ATOM 728 C C . MET A 1 94 ? -11.761 9.368 -0.073 1.00 95.69 94 MET A C 1
ATOM 730 O O . MET A 1 94 ? -11.175 8.447 0.488 1.00 95.69 94 MET A O 1
ATOM 734 N N . LEU A 1 95 ? -11.763 9.537 -1.394 1.00 95.19 95 LEU A N 1
ATOM 735 C CA . LEU A 1 95 ? -10.954 8.734 -2.303 1.00 95.19 95 LEU A CA 1
ATOM 736 C C . LEU A 1 95 ? -9.637 9.462 -2.583 1.00 95.19 95 LEU A C 1
ATOM 738 O O . LEU A 1 95 ? -9.655 10.638 -2.945 1.00 95.19 95 LEU A O 1
ATOM 742 N N . ILE A 1 96 ? -8.525 8.747 -2.436 1.00 95.19 96 ILE A N 1
ATOM 743 C CA . ILE A 1 96 ? -7.202 9.162 -2.903 1.00 95.19 96 ILE A CA 1
ATOM 744 C C . ILE A 1 96 ? -6.803 8.161 -3.982 1.00 95.19 96 ILE A C 1
ATOM 746 O O . ILE A 1 96 ? -6.846 6.956 -3.750 1.00 95.19 96 ILE A O 1
ATOM 750 N N . GLU A 1 97 ? -6.467 8.667 -5.160 1.00 93.31 97 GLU A N 1
ATOM 751 C CA . GLU A 1 97 ? -6.051 7.873 -6.310 1.00 93.31 97 GLU A CA 1
ATOM 752 C C . GLU A 1 97 ? -4.763 8.478 -6.866 1.00 93.31 97 GLU A C 1
ATOM 754 O O . GLU A 1 97 ? -4.602 9.701 -6.885 1.00 93.31 97 GLU A O 1
ATOM 759 N N . GLY A 1 98 ? -3.840 7.605 -7.250 1.00 91.19 98 GLY A N 1
ATOM 760 C CA . GLY A 1 98 ? -2.539 7.945 -7.797 1.00 91.19 98 GLY A CA 1
ATOM 761 C C . GLY A 1 98 ? -2.061 6.818 -8.707 1.00 91.19 98 GLY A C 1
ATOM 762 O O . GLY A 1 98 ? -2.517 5.679 -8.594 1.00 91.19 98 GLY A O 1
ATOM 763 N N . GLY A 1 99 ? -1.155 7.141 -9.630 1.00 88.69 99 GLY A N 1
ATOM 764 C CA . GLY A 1 99 ? -0.582 6.154 -10.545 1.00 88.69 99 GLY A CA 1
ATOM 765 C C . GLY A 1 99 ? -1.453 5.784 -11.752 1.00 88.69 99 GLY A C 1
ATOM 766 O O . GLY A 1 99 ? -1.146 4.800 -12.426 1.00 88.69 99 GLY A O 1
ATOM 767 N N . ILE A 1 100 ? -2.501 6.555 -12.086 1.00 91.75 100 ILE A N 1
ATOM 768 C CA . ILE A 1 100 ? -3.303 6.307 -13.301 1.00 91.75 100 ILE A CA 1
ATOM 769 C C . ILE A 1 100 ? -2.481 6.398 -14.595 1.00 91.75 100 ILE A C 1
ATOM 771 O O . ILE A 1 100 ? -2.783 5.710 -15.575 1.00 91.75 100 ILE A O 1
ATOM 775 N N . HIS A 1 101 ? -1.426 7.221 -14.607 1.00 91.88 101 HIS A N 1
ATOM 776 C CA . HIS A 1 101 ? -0.460 7.280 -15.697 1.00 91.88 101 HIS A CA 1
ATOM 777 C C . HIS A 1 101 ? 0.818 6.513 -15.330 1.00 91.88 101 HIS A C 1
ATOM 779 O O . HIS A 1 101 ? 1.449 6.812 -14.318 1.00 91.88 101 HIS A O 1
ATOM 785 N N . PRO A 1 102 ? 1.298 5.597 -16.191 1.00 86.44 102 PRO A N 1
ATOM 786 C CA . PRO A 1 102 ? 2.453 4.748 -15.883 1.00 86.44 102 PRO A CA 1
ATOM 787 C C . PRO A 1 102 ? 3.796 5.496 -15.798 1.00 86.44 102 PRO A C 1
ATOM 789 O O . PRO A 1 102 ? 4.801 4.892 -15.437 1.00 86.44 102 PRO A O 1
ATOM 792 N N . GLY A 1 103 ? 3.842 6.777 -16.180 1.00 88.00 103 GLY A N 1
ATOM 793 C CA . GLY A 1 103 ? 5.043 7.616 -16.107 1.00 88.00 103 GLY A CA 1
ATOM 794 C C . GLY A 1 103 ? 5.112 8.531 -14.881 1.00 88.00 103 GLY A C 1
ATOM 795 O O . GLY A 1 103 ? 6.120 9.211 -14.727 1.00 88.00 103 GLY A O 1
ATOM 796 N N . GLU A 1 104 ? 4.068 8.560 -14.049 1.00 90.25 104 GLU A N 1
ATOM 797 C CA . GLU A 1 104 ? 3.908 9.477 -12.907 1.00 90.25 104 GLU A CA 1
ATOM 798 C C . GLU A 1 104 ? 4.098 8.709 -11.588 1.00 90.25 104 GLU A C 1
ATOM 800 O O . GLU A 1 104 ? 3.179 8.561 -10.778 1.00 90.25 104 GLU A O 1
ATOM 805 N N . ALA A 1 105 ? 5.289 8.131 -11.404 1.00 88.06 105 ALA A N 1
ATOM 806 C CA . ALA A 1 105 ? 5.604 7.296 -10.241 1.00 88.06 105 ALA A CA 1
ATOM 807 C C . ALA A 1 105 ? 5.523 8.065 -8.910 1.00 88.06 105 ALA A C 1
ATOM 809 O O . ALA A 1 105 ? 5.204 7.477 -7.881 1.00 88.06 105 ALA A O 1
ATOM 810 N N . GLU A 1 106 ? 5.707 9.386 -8.936 1.00 87.12 106 GLU A N 1
ATOM 811 C CA . GLU A 1 106 ? 5.563 10.278 -7.784 1.00 87.12 106 GLU A CA 1
ATOM 812 C C . GLU A 1 106 ? 4.154 10.291 -7.173 1.00 87.12 106 GLU A C 1
ATOM 814 O O . GLU A 1 106 ? 3.982 10.754 -6.048 1.00 87.12 106 GLU A O 1
ATOM 819 N N . GLY A 1 107 ? 3.143 9.817 -7.910 1.00 85.31 107 GLY A N 1
ATOM 820 C CA . GLY A 1 107 ? 1.786 9.632 -7.398 1.00 85.31 107 GLY A CA 1
ATOM 821 C C . GLY A 1 107 ? 1.570 8.312 -6.646 1.00 85.31 107 GLY A C 1
ATOM 822 O O . GLY A 1 107 ? 0.505 8.140 -6.058 1.00 85.31 107 GLY A O 1
ATOM 823 N N . THR A 1 108 ? 2.543 7.394 -6.680 1.00 84.75 108 THR A N 1
ATOM 824 C CA . THR A 1 108 ? 2.452 6.035 -6.112 1.00 84.75 108 THR A CA 1
ATOM 825 C C . THR A 1 108 ? 3.540 5.745 -5.067 1.00 84.75 108 THR A C 1
ATOM 827 O O . THR A 1 108 ? 3.279 4.967 -4.150 1.00 84.75 108 THR A O 1
ATOM 830 N N . ASP A 1 109 ? 4.737 6.328 -5.223 1.00 76.81 109 ASP A N 1
ATOM 831 C CA . ASP A 1 109 ? 5.919 6.110 -4.364 1.00 76.81 109 ASP A CA 1
ATOM 832 C C . ASP A 1 109 ? 5.791 6.635 -2.919 1.00 76.81 109 ASP A C 1
ATOM 834 O O . ASP A 1 109 ? 5.128 7.676 -2.692 1.00 76.81 109 ASP A O 1
#

Sequence (109 aa):
MKQLETLIFAIFLSLMVNAQESSWITTFETSNGHRTATYDEVIDYSKRLADASPQLNYEIMGYSAGGYEIPILILNKTGLSSPEEVRASGDMVMLIEGGIHPGEAEGTD